Protein AF-A0A6B2T133-F1 (afdb_monomer_lite)

Structure (mmCIF, N/CA/C/O backbone):
data_AF-A0A6B2T133-F1
#
_entry.id   AF-A0A6B2T133-F1
#
loop_
_atom_site.group_PDB
_atom_site.id
_atom_site.type_symbol
_atom_site.label_atom_id
_atom_site.label_alt_id
_atom_site.label_comp_id
_atom_site.label_asym_id
_atom_site.label_entity_id
_atom_site.label_seq_id
_atom_site.pdbx_PDB_ins_code
_atom_site.Cartn_x
_atom_site.Cartn_y
_atom_site.Cartn_z
_atom_site.occupancy
_atom_site.B_iso_or_equiv
_atom_site.auth_seq_id
_atom_site.auth_comp_id
_atom_site.auth_asym_id
_atom_site.auth_atom_id
_atom_site.pdbx_PDB_model_num
ATOM 1 N N . MET A 1 1 ? 0.268 8.082 19.667 1.00 41.12 1 MET A N 1
ATOM 2 C CA . MET A 1 1 ? 1.167 6.950 19.355 1.00 41.12 1 MET A CA 1
ATOM 3 C C . MET A 1 1 ? 1.088 6.714 17.857 1.00 41.12 1 MET A C 1
ATOM 5 O O . MET A 1 1 ? 0.017 6.371 17.370 1.00 41.12 1 MET A O 1
ATOM 9 N N 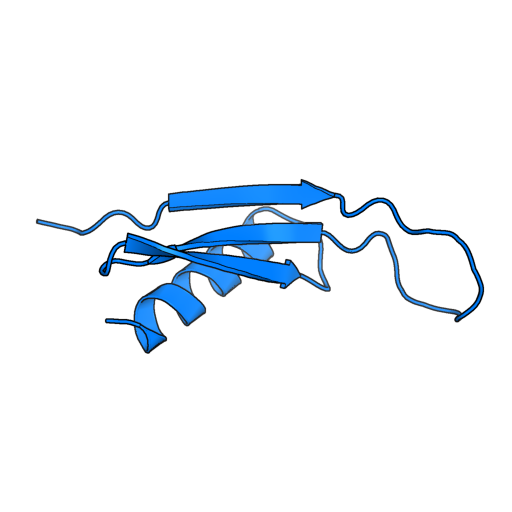. GLY A 1 2 ? 2.150 7.054 17.121 1.00 56.72 2 GLY A N 1
ATOM 10 C CA . GLY A 1 2 ? 2.175 6.953 15.661 1.00 56.72 2 GLY A CA 1
ATOM 11 C C . GLY A 1 2 ? 2.123 5.490 15.246 1.00 56.72 2 GLY A C 1
ATOM 12 O O . GLY A 1 2 ? 3.003 4.715 15.600 1.00 56.72 2 GLY A O 1
ATOM 13 N N . ARG A 1 3 ? 1.056 5.102 14.554 1.00 64.00 3 ARG A N 1
ATOM 14 C CA . ARG A 1 3 ? 0.939 3.780 13.944 1.00 64.00 3 ARG A CA 1
ATOM 15 C C . ARG A 1 3 ? 1.931 3.713 12.783 1.00 64.00 3 ARG A C 1
ATOM 17 O O . ARG A 1 3 ? 1.739 4.359 11.760 1.00 64.00 3 ARG A O 1
ATOM 24 N N . GLU A 1 4 ? 3.044 3.028 13.002 1.00 69.56 4 GLU A N 1
ATOM 25 C CA . GLU A 1 4 ? 4.119 2.910 12.021 1.00 69.56 4 GLU A CA 1
ATOM 26 C C . GLU A 1 4 ? 3.640 2.090 10.814 1.00 69.56 4 GLU A C 1
ATOM 28 O O . GLU A 1 4 ? 3.119 0.984 10.972 1.00 69.56 4 GLU A O 1
ATOM 33 N N . ILE A 1 5 ? 3.784 2.645 9.609 1.00 74.50 5 ILE A N 1
ATOM 34 C CA . ILE A 1 5 ? 3.441 1.958 8.360 1.00 74.50 5 ILE A CA 1
ATOM 35 C C . ILE A 1 5 ? 4.563 0.971 8.057 1.00 74.50 5 ILE A C 1
ATOM 37 O O . ILE A 1 5 ? 5.697 1.378 7.799 1.00 74.50 5 ILE A O 1
ATOM 41 N N . ARG A 1 6 ? 4.247 -0.325 8.064 1.00 82.94 6 ARG A N 1
ATOM 42 C CA . ARG A 1 6 ? 5.200 -1.381 7.709 1.00 82.94 6 ARG A CA 1
ATOM 43 C C . ARG A 1 6 ? 5.005 -1.768 6.256 1.00 82.94 6 ARG 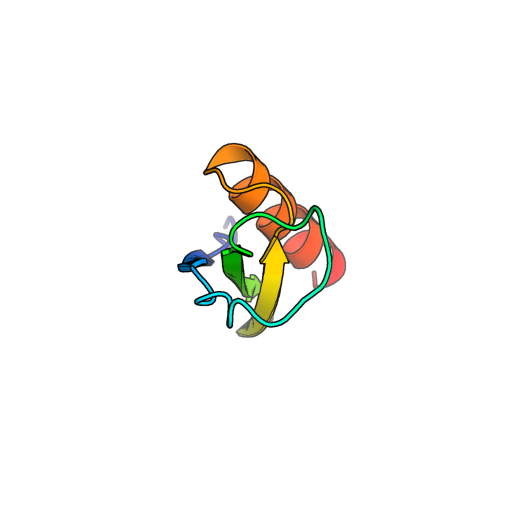A C 1
ATOM 45 O O . ARG A 1 6 ? 3.883 -2.068 5.847 1.00 82.94 6 ARG A O 1
ATOM 52 N N . TYR A 1 7 ? 6.090 -1.773 5.491 1.00 81.75 7 TYR A N 1
ATOM 53 C CA . TYR A 1 7 ? 6.062 -2.256 4.120 1.00 81.75 7 TYR A CA 1
ATOM 54 C C . TYR A 1 7 ? 7.361 -2.962 3.732 1.00 81.75 7 TYR A C 1
ATOM 56 O O . TYR A 1 7 ? 8.431 -2.650 4.256 1.00 81.75 7 TYR A O 1
ATOM 64 N N . ALA A 1 8 ? 7.260 -3.905 2.799 1.00 85.25 8 ALA A N 1
ATOM 65 C CA . ALA A 1 8 ? 8.387 -4.625 2.221 1.00 85.25 8 ALA A CA 1
ATOM 66 C C . ALA A 1 8 ? 8.276 -4.624 0.695 1.00 85.25 8 ALA A C 1
ATOM 68 O O . ALA A 1 8 ? 7.211 -4.876 0.141 1.00 85.25 8 ALA A O 1
ATOM 69 N N . ALA A 1 9 ? 9.380 -4.343 0.007 1.00 82.06 9 ALA A N 1
ATOM 70 C CA . ALA A 1 9 ? 9.433 -4.382 -1.448 1.00 82.06 9 ALA A CA 1
ATOM 71 C C . ALA A 1 9 ? 10.089 -5.683 -1.920 1.00 82.06 9 ALA A C 1
ATOM 73 O O . ALA A 1 9 ? 11.145 -6.067 -1.418 1.00 82.06 9 ALA A O 1
ATOM 74 N N . ARG A 1 10 ? 9.484 -6.342 -2.908 1.00 81.19 10 ARG A N 1
ATOM 75 C CA . ARG A 1 10 ? 10.028 -7.532 -3.571 1.00 81.19 10 ARG A CA 1
ATOM 76 C C . ARG A 1 10 ? 9.900 -7.383 -5.080 1.00 81.19 10 ARG A C 1
ATOM 78 O O . ARG A 1 10 ? 8.868 -6.934 -5.569 1.00 81.19 10 ARG A O 1
ATOM 85 N N . SER A 1 11 ? 10.910 -7.797 -5.834 1.00 71.62 11 SER A N 1
ATOM 86 C CA . SER A 1 11 ? 10.758 -7.913 -7.286 1.00 71.62 11 SER A CA 1
ATOM 87 C C . SER A 1 11 ? 9.729 -9.004 -7.589 1.00 71.62 11 SER A C 1
ATOM 89 O O . SER A 1 11 ? 9.908 -10.150 -7.170 1.00 71.62 11 SER A O 1
ATOM 91 N N . ALA A 1 12 ? 8.654 -8.671 -8.305 1.00 67.88 12 ALA A N 1
ATOM 92 C CA . ALA A 1 12 ? 7.905 -9.691 -9.023 1.00 67.88 12 ALA A CA 1
ATOM 93 C C . ALA A 1 12 ? 8.751 -10.033 -10.243 1.00 67.88 12 ALA A C 1
ATOM 95 O O . ALA A 1 12 ? 8.954 -9.187 -11.111 1.00 67.88 12 ALA A O 1
ATOM 96 N N . GLY A 1 13 ? 9.323 -11.238 -10.259 1.00 57.31 13 GLY A N 1
ATOM 97 C CA . GLY A 1 13 ? 10.036 -11.732 -11.430 1.00 57.31 13 GLY A CA 1
ATOM 98 C C . GLY A 1 13 ? 9.135 -11.574 -12.650 1.00 57.31 13 GLY A C 1
ATOM 99 O O . GLY A 1 13 ? 8.042 -12.136 -12.678 1.00 57.31 13 GLY A O 1
ATOM 100 N N . GLY A 1 14 ? 9.566 -10.747 -13.602 1.00 55.94 14 GLY A N 1
ATOM 101 C CA . GLY A 1 14 ? 8.901 -10.624 -14.885 1.00 55.94 14 GLY A CA 1
ATOM 102 C C . GLY A 1 14 ? 9.088 -11.940 -15.614 1.00 55.94 14 GLY A C 1
ATOM 103 O O . GLY A 1 14 ? 10.207 -12.348 -15.901 1.00 55.94 14 GLY A O 1
ATOM 104 N N . ASN A 1 15 ? 7.996 -12.635 -15.877 1.00 50.69 15 ASN A N 1
ATOM 105 C CA . ASN A 1 15 ? 7.941 -13.522 -17.016 1.00 50.69 15 ASN A CA 1
ATOM 106 C C . ASN A 1 15 ? 8.060 -12.620 -18.245 1.00 50.69 15 ASN A C 1
ATOM 108 O O . ASN A 1 15 ? 7.117 -11.911 -18.594 1.00 50.69 15 ASN A O 1
ATOM 112 N N . ASP A 1 16 ? 9.246 -12.624 -18.850 1.00 56.25 16 ASP A N 1
ATOM 113 C CA . ASP A 1 16 ? 9.544 -12.037 -20.152 1.00 56.25 16 ASP A CA 1
ATOM 114 C C . ASP A 1 16 ? 8.703 -12.731 -21.238 1.00 56.25 16 ASP A C 1
ATOM 116 O O . ASP A 1 16 ? 9.200 -13.516 -22.033 1.00 56.25 16 ASP A O 1
ATOM 120 N N . ASN A 1 17 ? 7.396 -12.481 -21.252 1.00 51.16 17 ASN A N 1
ATOM 121 C CA . ASN A 1 17 ? 6.497 -12.868 -22.329 1.00 51.16 17 ASN A CA 1
ATOM 122 C C . ASN A 1 17 ? 5.696 -11.634 -22.751 1.00 51.16 17 ASN A C 1
ATOM 124 O O . ASN A 1 17 ? 4.552 -11.435 -22.358 1.00 51.16 17 ASN A O 1
ATOM 128 N N . GLY A 1 18 ? 6.363 -10.812 -23.562 1.00 50.94 18 GLY A N 1
ATOM 129 C CA . GLY A 1 18 ? 5.747 -10.026 -24.627 1.00 50.94 18 GLY A CA 1
ATOM 130 C C . GLY A 1 18 ? 4.732 -8.960 -24.225 1.00 50.94 18 GLY A C 1
ATOM 131 O O . GLY A 1 18 ? 3.548 -9.144 -24.463 1.00 50.94 18 GLY A O 1
ATOM 132 N N . ASP A 1 19 ? 5.207 -7.807 -23.754 1.00 47.25 19 ASP A N 1
ATOM 133 C CA . ASP A 1 19 ? 4.632 -6.504 -24.125 1.00 47.25 19 ASP A CA 1
ATOM 134 C C . ASP A 1 19 ? 5.654 -5.394 -23.822 1.00 47.25 19 ASP A C 1
ATOM 136 O O . ASP A 1 19 ? 6.172 -5.273 -22.709 1.00 47.25 19 ASP A O 1
ATOM 140 N N . GLY A 1 20 ? 6.038 -4.640 -24.850 1.00 48.22 20 GLY A N 1
ATOM 141 C CA . GLY A 1 20 ? 7.164 -3.711 -24.809 1.00 48.22 20 GLY A CA 1
ATOM 142 C C . GLY A 1 20 ? 6.941 -2.539 -23.851 1.00 48.22 20 GLY A C 1
AT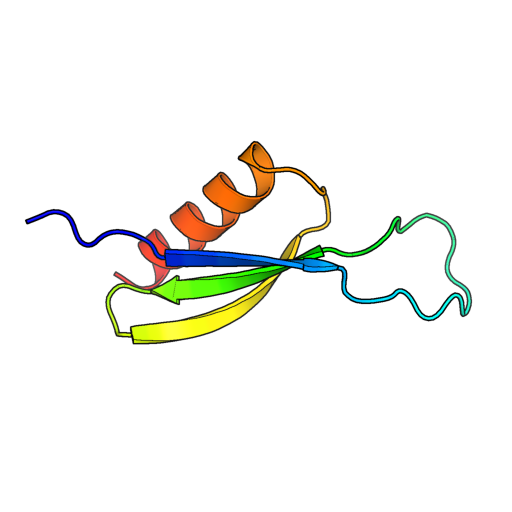OM 143 O O . GLY A 1 20 ? 6.053 -1.721 -24.058 1.00 48.22 20 GLY A O 1
ATOM 144 N N . GLY A 1 21 ? 7.811 -2.404 -22.845 1.00 48.47 21 GLY A N 1
ATOM 145 C CA . GLY A 1 21 ? 7.992 -1.150 -22.097 1.00 48.47 21 GLY A CA 1
ATOM 146 C C . GLY A 1 21 ? 7.871 -1.232 -20.575 1.00 48.47 21 GLY A C 1
ATOM 147 O O . GLY A 1 21 ? 8.109 -0.228 -19.902 1.00 48.47 21 GLY A O 1
ATOM 148 N N . ARG A 1 22 ? 7.543 -2.392 -19.996 1.00 54.12 22 ARG A N 1
ATOM 149 C CA . ARG A 1 22 ? 7.397 -2.525 -18.540 1.00 54.12 22 ARG A CA 1
ATOM 150 C C . ARG A 1 22 ? 8.639 -3.171 -17.930 1.00 54.12 22 ARG A C 1
ATOM 152 O O . ARG A 1 22 ? 8.810 -4.380 -17.994 1.00 54.12 22 ARG A O 1
ATOM 159 N N . GLY A 1 23 ? 9.518 -2.347 -17.353 1.00 56.19 23 GLY A N 1
ATOM 160 C CA . GLY A 1 23 ? 10.641 -2.820 -16.536 1.00 56.19 23 GLY A CA 1
ATOM 161 C C . GLY A 1 23 ? 10.183 -3.722 -15.376 1.00 56.19 23 GLY A C 1
ATOM 162 O O . GLY A 1 23 ? 8.976 -3.846 -15.136 1.00 56.19 23 GLY A O 1
ATOM 163 N N . PRO A 1 24 ? 11.120 -4.349 -14.639 1.00 61.53 24 PRO A N 1
ATOM 164 C CA . PRO A 1 24 ? 10.790 -5.295 -13.574 1.00 61.53 24 PRO A CA 1
ATOM 165 C C . PRO A 1 24 ? 9.782 -4.665 -12.609 1.00 61.53 24 PRO A C 1
ATOM 167 O O . PRO A 1 24 ? 10.032 -3.607 -12.030 1.00 61.53 24 PRO A O 1
ATOM 170 N N . THR A 1 25 ? 8.611 -5.290 -12.480 1.00 71.50 25 THR A N 1
ATOM 171 C CA . THR A 1 25 ? 7.558 -4.777 -11.602 1.00 71.50 25 THR A CA 1
ATOM 172 C C . THR A 1 25 ? 7.937 -5.104 -10.162 1.00 71.50 25 THR A C 1
ATOM 174 O O . THR A 1 25 ? 8.118 -6.268 -9.809 1.00 71.50 25 THR A O 1
ATOM 177 N N . THR A 1 26 ? 8.058 -4.092 -9.307 1.00 79.88 26 THR A N 1
ATOM 178 C CA . THR A 1 26 ? 8.267 -4.306 -7.869 1.00 79.88 26 THR A CA 1
ATOM 179 C C . THR A 1 26 ? 6.913 -4.398 -7.184 1.00 79.88 26 THR A C 1
ATOM 181 O O . THR A 1 26 ? 6.076 -3.522 -7.368 1.00 79.88 26 THR A O 1
ATOM 184 N N . LEU A 1 27 ? 6.683 -5.432 -6.383 1.00 82.94 27 LEU A N 1
ATOM 185 C CA . LEU A 1 27 ? 5.536 -5.505 -5.482 1.00 82.94 27 LEU A CA 1
ATOM 186 C C . LEU A 1 27 ? 5.913 -4.907 -4.130 1.00 82.94 27 LEU A C 1
ATOM 188 O O . LEU A 1 27 ? 6.983 -5.199 -3.595 1.00 82.94 27 LEU A O 1
ATOM 192 N N . VAL A 1 28 ? 5.026 -4.089 -3.575 1.00 83.12 28 VAL A N 1
ATOM 193 C CA . VAL A 1 28 ? 5.140 -3.551 -2.219 1.00 83.12 28 VAL A CA 1
ATOM 194 C C . VAL A 1 28 ? 4.054 -4.203 -1.366 1.00 83.12 28 VAL A C 1
ATOM 196 O O . VAL A 1 28 ? 2.875 -3.932 -1.577 1.00 83.12 28 VAL A O 1
ATOM 199 N N . ASP A 1 29 ? 4.451 -5.065 -0.428 1.00 86.19 29 ASP A N 1
ATOM 200 C CA . ASP A 1 29 ? 3.584 -5.566 0.646 1.00 86.19 29 ASP A CA 1
ATOM 201 C C . ASP A 1 29 ? 3.435 -4.437 1.665 1.00 86.19 29 ASP A C 1
ATOM 203 O O . ASP A 1 29 ? 4.430 -3.981 2.226 1.00 86.19 29 ASP A O 1
ATOM 207 N N . VAL A 1 30 ? 2.217 -3.939 1.854 1.00 83.69 30 VAL A N 1
ATOM 208 C CA . VAL A 1 30 ? 1.893 -2.882 2.817 1.00 83.69 30 VAL A CA 1
ATOM 209 C C . VAL A 1 30 ? 0.991 -3.474 3.886 1.00 83.69 30 VAL A C 1
ATOM 211 O O . VAL A 1 30 ? -0.063 -4.026 3.571 1.00 83.69 30 VAL A O 1
ATOM 214 N N . THR A 1 31 ? 1.377 -3.317 5.151 1.00 85.56 31 THR A N 1
ATOM 215 C CA . THR A 1 31 ? 0.507 -3.595 6.297 1.00 85.56 31 THR A CA 1
ATOM 216 C C . THR A 1 31 ? -0.106 -2.287 6.782 1.00 85.56 31 THR A C 1
ATOM 218 O O . THR A 1 31 ? 0.602 -1.391 7.249 1.00 85.56 31 THR A O 1
ATOM 221 N N . THR A 1 32 ? -1.426 -2.164 6.661 1.00 79.94 32 THR A N 1
ATOM 222 C CA . THR A 1 32 ? -2.164 -0.966 7.070 1.00 79.94 32 THR A CA 1
ATOM 223 C C . THR A 1 32 ? -2.354 -0.904 8.593 1.00 79.94 32 THR A C 1
ATOM 225 O O . THR A 1 32 ? -2.226 -1.917 9.289 1.00 79.94 32 THR A O 1
ATOM 228 N N . PRO A 1 33 ? -2.727 0.268 9.143 1.00 76.12 33 PRO A N 1
ATOM 229 C CA . PRO A 1 33 ? -3.197 0.424 10.521 1.00 76.12 33 PRO A CA 1
ATOM 230 C C . PRO A 1 33 ? -4.224 -0.592 11.020 1.00 76.12 33 PRO A C 1
ATOM 232 O O . PRO A 1 33 ? -4.244 -0.893 12.212 1.00 76.12 33 PRO A O 1
ATOM 235 N N . ARG A 1 34 ? -5.085 -1.087 10.125 1.00 79.19 34 ARG A N 1
ATOM 236 C CA . ARG A 1 34 ? -6.134 -2.072 10.421 1.00 79.19 34 ARG A CA 1
ATOM 237 C C . ARG A 1 34 ? -5.658 -3.509 10.220 1.00 79.19 34 ARG A C 1
ATOM 239 O O . ARG A 1 34 ? -6.481 -4.394 10.031 1.00 79.19 34 ARG A O 1
ATOM 246 N N . THR A 1 35 ? -4.337 -3.704 10.204 1.00 78.88 35 THR A N 1
ATOM 247 C CA . THR A 1 35 ? -3.645 -4.984 10.005 1.00 78.88 35 THR A CA 1
ATOM 248 C C . THR A 1 35 ? -3.985 -5.694 8.691 1.00 78.88 35 THR A C 1
ATOM 250 O O . THR A 1 35 ? -3.701 -6.882 8.536 1.00 78.88 35 THR A O 1
ATOM 253 N N . VAL A 1 36 ? -4.519 -4.963 7.705 1.00 81.69 36 VAL A N 1
ATOM 254 C CA . VAL A 1 36 ? -4.761 -5.480 6.356 1.00 81.69 36 VAL A CA 1
ATOM 255 C C . VAL A 1 36 ? -3.442 -5.487 5.593 1.00 81.69 36 VAL A C 1
ATOM 257 O O . VAL A 1 36 ? -2.742 -4.475 5.540 1.00 81.69 36 VAL A O 1
ATOM 260 N N . ARG A 1 37 ? -3.106 -6.626 4.984 1.00 84.50 37 ARG A N 1
ATOM 261 C CA . ARG A 1 37 ? -1.943 -6.766 4.100 1.00 84.50 37 ARG A CA 1
ATOM 262 C C . ARG A 1 37 ? -2.376 -6.662 2.646 1.00 84.50 37 ARG A C 1
ATOM 264 O O . ARG A 1 37 ? -3.346 -7.306 2.250 1.00 84.50 37 ARG A O 1
ATOM 271 N N . ARG A 1 38 ? -1.674 -5.846 1.861 1.00 83.00 38 ARG A N 1
ATOM 272 C CA . ARG A 1 38 ? -1.927 -5.678 0.425 1.00 83.00 38 ARG A CA 1
ATOM 273 C C . ARG A 1 38 ? -0.616 -5.705 -0.345 1.00 83.00 38 ARG A C 1
ATOM 275 O O . ARG A 1 38 ? 0.276 -4.921 -0.038 1.00 83.00 38 ARG A O 1
ATOM 282 N N . ASP A 1 39 ? -0.540 -6.549 -1.368 1.00 85.44 39 ASP A N 1
ATOM 283 C CA . ASP A 1 39 ? 0.522 -6.512 -2.371 1.00 85.44 39 ASP A CA 1
ATOM 284 C C . ASP A 1 39 ? 0.144 -5.522 -3.475 1.00 85.44 39 ASP A C 1
ATOM 286 O O . ASP A 1 39 ? -0.888 -5.667 -4.134 1.00 85.44 39 ASP A O 1
ATOM 290 N N . LEU A 1 40 ? 0.973 -4.501 -3.679 1.00 82.81 40 LEU A N 1
ATOM 291 C CA . LEU A 1 40 ? 0.703 -3.438 -4.642 1.00 82.81 40 LEU A CA 1
ATOM 292 C C . LEU A 1 40 ? 1.790 -3.380 -5.715 1.00 82.81 40 LEU A C 1
ATOM 294 O O . LEU A 1 40 ? 2.968 -3.255 -5.371 1.00 82.81 40 LEU A O 1
ATOM 298 N N . PRO A 1 41 ? 1.432 -3.412 -7.011 1.00 82.50 41 PRO A N 1
ATOM 299 C CA . PRO A 1 41 ? 2.403 -3.208 -8.072 1.00 82.50 41 PRO A CA 1
ATOM 300 C C . PRO A 1 41 ? 2.900 -1.761 -8.056 1.00 82.50 41 PRO A C 1
ATOM 302 O O . PRO A 1 41 ? 2.131 -0.812 -8.202 1.00 82.50 41 PRO A O 1
ATOM 305 N N . CYS A 1 42 ? 4.209 -1.593 -7.909 1.00 76.38 42 CYS A N 1
ATOM 306 C CA . CYS A 1 42 ? 4.891 -0.319 -8.021 1.00 76.38 42 CYS A CA 1
ATOM 307 C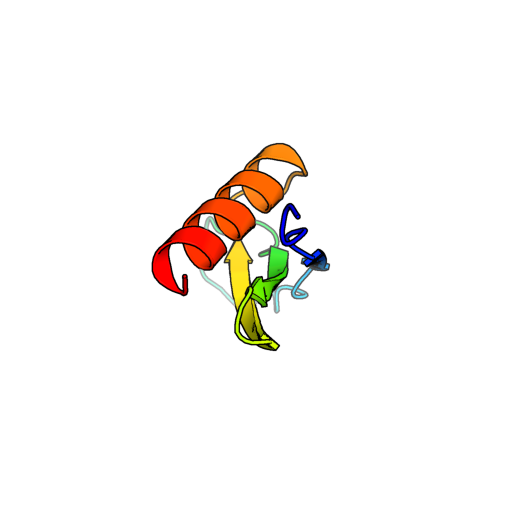 C . CYS A 1 42 ? 5.566 -0.227 -9.400 1.00 76.38 42 CYS A C 1
ATOM 309 O O . CYS A 1 42 ? 6.553 -0.922 -9.655 1.00 76.38 42 CYS A O 1
ATOM 311 N N . PRO A 1 43 ? 5.059 0.629 -10.308 1.00 71.12 43 PRO A N 1
ATOM 312 C CA . PRO A 1 43 ? 5.595 0.754 -11.664 1.00 71.12 43 PRO A CA 1
ATOM 313 C C . PRO A 1 43 ? 6.959 1.456 -11.705 1.00 71.12 43 PRO A C 1
ATOM 315 O O . PRO A 1 43 ? 7.614 1.453 -12.744 1.00 71.12 43 PRO A O 1
ATOM 318 N N . ARG A 1 44 ? 7.377 2.091 -10.601 1.00 76.38 44 ARG A N 1
ATOM 319 C CA . ARG A 1 44 ? 8.681 2.742 -10.462 1.00 76.38 44 ARG A CA 1
ATOM 320 C C . ARG A 1 44 ? 9.444 2.102 -9.304 1.00 76.38 44 ARG A C 1
ATOM 322 O O . ARG A 1 44 ? 9.088 2.367 -8.157 1.00 76.38 44 ARG A O 1
ATOM 329 N N . PRO A 1 45 ? 10.484 1.298 -9.567 1.00 71.69 45 PRO A N 1
ATOM 330 C CA . PRO A 1 45 ? 11.297 0.741 -8.497 1.00 71.69 45 PRO A CA 1
ATOM 331 C C . PRO A 1 45 ? 12.041 1.859 -7.750 1.00 71.69 45 PRO A C 1
ATOM 333 O O . PRO A 1 45 ? 12.601 2.765 -8.367 1.00 71.69 45 PRO A O 1
ATOM 336 N N . GLY A 1 46 ? 12.062 1.794 -6.417 1.00 80.31 46 GLY A N 1
ATOM 337 C CA . GLY A 1 46 ? 12.892 2.663 -5.579 1.00 80.31 46 GLY A CA 1
ATOM 338 C C . GLY A 1 46 ? 12.296 2.950 -4.202 1.00 80.31 46 GLY A C 1
ATOM 339 O O . GLY A 1 46 ? 11.080 2.987 -4.034 1.00 80.31 46 GLY A O 1
ATOM 340 N N . ALA A 1 47 ? 13.156 3.213 -3.213 1.00 81.06 47 ALA A N 1
ATOM 341 C CA . ALA A 1 47 ? 12.740 3.443 -1.825 1.00 81.06 47 ALA A CA 1
ATOM 342 C C . ALA A 1 47 ? 11.735 4.604 -1.676 1.00 81.06 47 ALA A C 1
ATOM 344 O O . ALA A 1 47 ? 10.723 4.454 -0.995 1.00 81.06 47 ALA A O 1
ATOM 345 N N . HIS A 1 48 ? 11.967 5.732 -2.360 1.00 86.44 48 HIS A N 1
ATOM 346 C CA . HIS A 1 48 ? 11.053 6.881 -2.335 1.00 86.44 48 HIS A CA 1
ATOM 347 C C . HIS A 1 48 ? 9.664 6.556 -2.929 1.00 86.44 48 HIS A C 1
ATOM 349 O O . HIS A 1 48 ? 8.668 6.780 -2.236 1.00 86.44 48 HIS A O 1
ATOM 355 N N . PRO A 1 49 ? 9.550 5.997 -4.156 1.00 85.12 49 PRO A N 1
ATOM 356 C CA . PRO A 1 49 ? 8.275 5.509 -4.686 1.00 85.12 49 PRO A CA 1
ATOM 357 C C . PRO A 1 49 ? 7.552 4.503 -3.782 1.00 85.12 49 PRO A C 1
ATOM 359 O O . PRO A 1 49 ? 6.344 4.630 -3.589 1.00 85.12 49 PRO A O 1
ATOM 362 N N . HIS A 1 50 ? 8.270 3.532 -3.203 1.00 86.88 50 HIS A N 1
ATOM 363 C CA . HIS A 1 50 ? 7.668 2.516 -2.334 1.00 86.88 50 HIS A CA 1
ATOM 364 C C . HIS A 1 50 ? 7.079 3.136 -1.063 1.00 86.88 50 HIS A C 1
ATOM 366 O O . HIS A 1 50 ? 5.950 2.820 -0.693 1.00 86.88 50 HIS A O 1
ATOM 372 N N . HIS A 1 51 ? 7.813 4.056 -0.429 1.00 84.75 51 HIS A N 1
ATOM 373 C CA . HIS A 1 51 ? 7.336 4.758 0.757 1.00 84.75 51 HIS A CA 1
ATOM 374 C C . HIS A 1 51 ? 6.091 5.602 0.463 1.00 84.75 51 HIS A C 1
ATOM 376 O O . HIS A 1 51 ? 5.133 5.569 1.230 1.00 84.75 51 HIS A O 1
ATOM 382 N N . ASN A 1 52 ? 6.075 6.328 -0.661 1.00 86.38 52 ASN A N 1
ATOM 383 C CA . ASN A 1 52 ? 4.916 7.130 -1.053 1.00 86.38 52 ASN A CA 1
ATOM 384 C C . ASN A 1 52 ? 3.679 6.245 -1.296 1.00 86.38 52 ASN A C 1
ATOM 386 O O . ASN A 1 52 ? 2.606 6.522 -0.766 1.00 86.38 52 ASN A O 1
ATOM 390 N N . LEU A 1 53 ? 3.845 5.126 -2.012 1.00 85.06 53 LEU A N 1
ATOM 391 C CA . LEU A 1 53 ? 2.770 4.157 -2.242 1.00 85.06 53 LEU A CA 1
ATOM 392 C C . LEU A 1 53 ? 2.230 3.575 -0.926 1.00 85.06 53 LEU A C 1
ATOM 394 O O . LEU A 1 53 ? 1.017 3.549 -0.721 1.00 85.06 53 LEU A O 1
ATOM 398 N N . ALA A 1 54 ? 3.116 3.154 -0.020 1.00 84.88 54 ALA A N 1
ATOM 399 C CA . ALA A 1 54 ? 2.728 2.625 1.285 1.00 84.88 54 ALA A CA 1
ATOM 400 C C . ALA A 1 54 ? 1.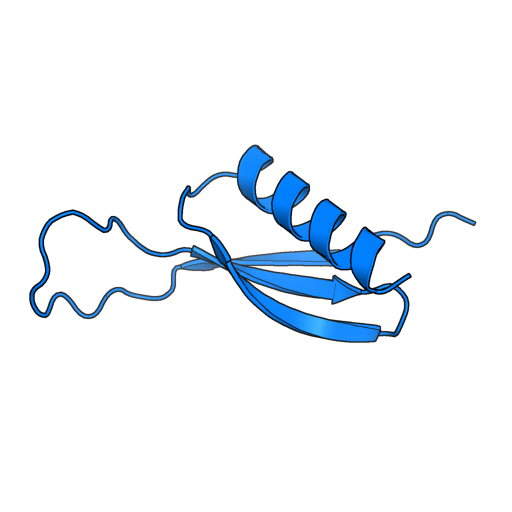960 3.661 2.121 1.00 84.88 54 ALA A C 1
ATOM 402 O O . ALA A 1 54 ? 0.932 3.335 2.715 1.00 84.88 54 ALA A O 1
ATOM 403 N N . THR A 1 55 ? 2.409 4.918 2.114 1.00 85.31 55 THR A N 1
ATOM 404 C CA . THR A 1 55 ? 1.745 6.026 2.811 1.00 85.31 55 THR A CA 1
ATOM 405 C C . THR A 1 55 ? 0.371 6.340 2.231 1.00 85.31 55 THR A C 1
ATOM 407 O O . THR A 1 55 ? -0.588 6.471 2.991 1.00 85.31 55 THR A O 1
ATOM 410 N N . ALA A 1 56 ? 0.238 6.395 0.904 1.00 86.06 56 ALA A N 1
ATOM 411 C CA . ALA A 1 56 ? -1.045 6.631 0.249 1.00 86.06 56 ALA A CA 1
ATOM 412 C C . ALA A 1 56 ? -2.073 5.542 0.599 1.00 86.06 56 ALA A C 1
ATOM 414 O O . ALA A 1 56 ? -3.222 5.843 0.916 1.00 86.06 56 ALA A O 1
ATOM 415 N N . VAL A 1 57 ? -1.655 4.274 0.609 1.00 83.56 57 VAL A N 1
ATOM 416 C CA . VAL A 1 57 ? -2.542 3.146 0.936 1.00 83.56 57 VAL A CA 1
ATOM 417 C C . VAL A 1 57 ? -2.913 3.125 2.412 1.00 83.56 57 VAL A C 1
ATOM 419 O O . VAL A 1 57 ? -4.080 2.928 2.743 1.00 83.56 57 VAL A O 1
ATOM 422 N N . ALA A 1 58 ? -1.952 3.371 3.302 1.00 81.62 58 ALA A N 1
ATOM 423 C CA . ALA A 1 58 ? -2.224 3.459 4.730 1.00 81.62 58 ALA A CA 1
ATOM 424 C C . ALA A 1 58 ? -3.178 4.615 5.078 1.00 81.62 58 ALA A C 1
ATO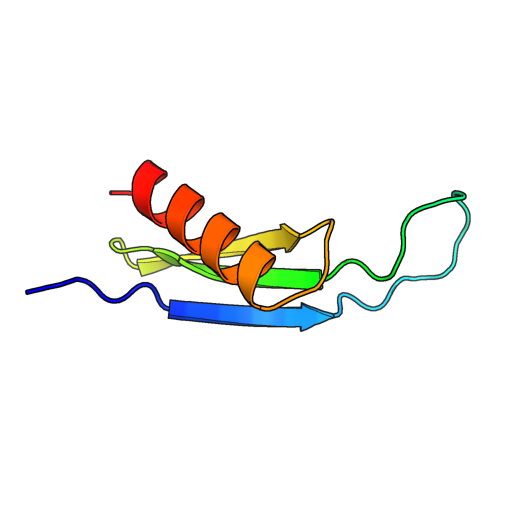M 426 O O . ALA A 1 58 ? -3.967 4.476 6.007 1.00 81.62 58 ALA A O 1
ATOM 427 N N . ALA A 1 59 ? -3.128 5.728 4.336 1.00 81.44 59 ALA A N 1
ATOM 428 C CA . ALA A 1 59 ? -4.037 6.859 4.515 1.00 81.44 59 ALA A CA 1
ATOM 429 C C . ALA A 1 59 ? -5.476 6.551 4.064 1.00 81.44 59 ALA A C 1
ATOM 431 O O . ALA A 1 59 ? -6.417 7.001 4.709 1.00 81.44 59 ALA A O 1
ATOM 432 N N . VAL A 1 60 ? -5.658 5.771 2.990 1.00 80.69 60 VAL A N 1
ATOM 433 C CA . VAL A 1 60 ? -6.989 5.340 2.515 1.00 80.69 60 VAL A CA 1
ATOM 434 C C . VAL A 1 60 ? -7.645 4.340 3.474 1.00 80.69 60 VAL A C 1
ATOM 436 O O . VAL A 1 60 ? -8.865 4.322 3.603 1.00 80.69 60 VAL A O 1
ATOM 439 N N . ASP A 1 61 ? -6.848 3.498 4.132 1.00 70.94 61 ASP A N 1
ATOM 440 C CA . ASP A 1 61 ? -7.335 2.432 5.019 1.00 70.94 61 ASP A CA 1
ATOM 441 C C . ASP A 1 61 ? -7.526 2.885 6.486 1.00 70.94 61 ASP A C 1
ATOM 443 O O . ASP A 1 61 ? -7.974 2.091 7.311 1.00 70.94 61 ASP A O 1
ATOM 447 N N . ALA A 1 62 ? -7.181 4.135 6.830 1.00 63.88 62 ALA A N 1
ATOM 448 C CA . ALA A 1 62 ? -7.260 4.679 8.193 1.00 63.88 62 ALA A CA 1
ATOM 449 C C . ALA A 1 62 ? -8.694 4.700 8.757 1.00 63.88 62 ALA A C 1
ATOM 451 O O . ALA A 1 62 ? -9.642 5.135 8.073 1.00 63.88 62 ALA A O 1
#

Foldseek 3Di:
DDPDKDKDKDFPPDPPDDDPDQDTWIWIFIQAPVRDTDTDTQSDDDPVSNVVVNVVVNVVVD

pLDDT: mean 73.77, std 12.85, range [41.12, 86.88]

Sequence (62 aa):
MGREIRYAARSAGGNDNGDGGRGPTTLVDVTTPRTVRRDLPCPRPGAHPHHNLATAVAAVDA

Secondary structure (DSSP, 8-state):
-----EEEEEE------S-TT-PPPEEEEEE-TTS-EEEEEESS-SHHHHHHHHHHHHHHT-

Radius of gyration: 13.01 Å; chains: 1; bounding box: 20×21×44 Å